Protein AF-A0A510Y918-F1 (afdb_monomer_lite)

Sequence (137 aa):
MQDGFTIHYKYLVVCPGLQFDRHNIGGLEENPGKNGVCSNYSYEHVQYTGECIRDFQSGNAVFSYLQSAIKCGGAPQKIMYLAEEAFQKQGVRGQSNVSFYSANADMFSVEKYTKVLNQIIEDRGIVCAFPTEFNSY

pLDDT: mean 86.06, std 12.71, range [40.25, 98.25]

Foldseek 3Di:
DPPPDDDDDPDDDDDPDDDDDQPPAPPSVVQDQDPLDYDCVDPVRVVSLVVSLQVDQADEDEFEAAPDPDDPSLPRVVSLVVSLVSCVVVVRNVRYAAEYAYLAQANDPDPVVRVVVVVVCVVSVYHYDPHDHDHDD

Radius of gyration: 18.24 Å; chains: 1; bounding box: 44×36×52 Å

Organism: Marinococcus halophilus (NCBI:txid1371)

Structure (mmCIF, N/CA/C/O backbone):
data_AF-A0A510Y918-F1
#
_entry.id   AF-A0A510Y918-F1
#
loop_
_atom_site.group_PDB
_atom_site.id
_atom_site.type_symbol
_atom_site.label_atom_id
_atom_site.label_alt_id
_atom_site.label_comp_id
_atom_site.label_asym_id
_atom_site.label_entity_id
_atom_site.label_seq_id
_atom_site.pdbx_PDB_ins_code
_atom_site.Cartn_x
_atom_site.Cartn_y
_atom_site.Cartn_z
_atom_site.occupancy
_atom_site.B_iso_or_equiv
_atom_site.auth_seq_id
_atom_site.auth_comp_id
_atom_site.auth_asym_id
_atom_site.auth_atom_id
_atom_site.pdbx_PDB_model_num
ATOM 1 N N . MET A 1 1 ? 19.655 9.642 -20.919 1.00 49.19 1 MET A N 1
ATOM 2 C CA . MET A 1 1 ? 21.121 9.815 -20.999 1.00 49.19 1 MET A CA 1
ATOM 3 C C . MET A 1 1 ? 21.366 11.306 -21.106 1.00 49.19 1 MET A C 1
ATOM 5 O O . MET A 1 1 ? 20.866 11.891 -22.055 1.00 49.19 1 MET A O 1
ATOM 9 N N . GLN A 1 2 ? 21.983 11.929 -20.102 1.00 57.81 2 GLN A N 1
ATOM 10 C CA . GLN A 1 2 ? 22.108 13.393 -20.048 1.00 57.81 2 GLN A CA 1
ATOM 11 C C . GLN A 1 2 ? 23.337 13.941 -20.793 1.00 57.81 2 GLN A C 1
ATOM 13 O O . GLN A 1 2 ? 23.371 15.132 -21.066 1.00 57.81 2 GLN A O 1
ATOM 18 N N . ASP A 1 3 ? 24.256 13.081 -21.250 1.00 67.88 3 ASP A N 1
ATOM 19 C CA . ASP A 1 3 ? 25.542 13.536 -21.804 1.00 67.88 3 ASP A CA 1
ATOM 20 C C . ASP A 1 3 ? 25.709 13.336 -23.327 1.00 67.88 3 ASP A C 1
ATOM 22 O O . ASP A 1 3 ? 26.817 13.380 -23.848 1.00 67.88 3 ASP A O 1
ATOM 26 N N . GLY A 1 4 ? 24.630 13.097 -24.083 1.00 77.38 4 GLY A N 1
ATOM 27 C CA . GLY A 1 4 ? 24.680 13.074 -25.560 1.00 77.38 4 GLY A CA 1
ATOM 28 C C . GLY A 1 4 ? 25.513 11.950 -26.206 1.00 77.38 4 GLY A C 1
ATOM 29 O O . GLY A 1 4 ? 25.686 11.939 -27.424 1.00 77.38 4 GLY A O 1
ATOM 30 N N . PHE A 1 5 ? 26.020 10.987 -25.432 1.00 79.06 5 PHE A N 1
ATOM 31 C CA . PHE A 1 5 ? 26.797 9.868 -25.965 1.00 79.06 5 PHE A CA 1
ATOM 32 C C . PHE A 1 5 ? 25.944 8.922 -26.817 1.00 79.06 5 PHE A C 1
ATOM 34 O O . PHE A 1 5 ? 24.874 8.469 -26.406 1.00 79.06 5 PHE A O 1
ATOM 41 N N . THR A 1 6 ? 26.465 8.572 -27.994 1.00 87.19 6 THR A N 1
ATOM 42 C CA . THR A 1 6 ? 25.902 7.527 -28.857 1.00 87.19 6 THR A CA 1
ATOM 43 C C . THR A 1 6 ? 26.634 6.216 -28.598 1.00 87.19 6 THR A C 1
ATOM 45 O O . THR A 1 6 ? 27.855 6.149 -28.721 1.00 87.19 6 THR A O 1
ATOM 48 N N . ILE A 1 7 ? 25.891 5.165 -28.246 1.00 88.75 7 ILE A N 1
ATOM 49 C CA . ILE A 1 7 ? 26.429 3.822 -28.006 1.00 88.75 7 ILE A CA 1
ATOM 50 C C . ILE A 1 7 ? 25.856 2.881 -29.068 1.00 88.75 7 ILE A C 1
ATOM 52 O O . ILE A 1 7 ? 24.640 2.721 -29.164 1.00 88.75 7 ILE A O 1
ATOM 56 N N . HIS A 1 8 ? 26.726 2.246 -29.856 1.00 93.06 8 HIS A N 1
ATOM 57 C CA . HIS A 1 8 ? 26.325 1.258 -30.858 1.00 93.06 8 HIS A CA 1
ATOM 58 C C . HIS A 1 8 ? 26.302 -0.147 -30.255 1.00 93.06 8 HIS A C 1
ATOM 60 O O . HIS A 1 8 ? 27.188 -0.529 -29.493 1.00 93.06 8 HIS A O 1
ATOM 66 N N . TYR A 1 9 ? 25.308 -0.940 -30.638 1.00 93.31 9 TYR A N 1
ATOM 67 C CA . TYR A 1 9 ? 25.138 -2.313 -30.182 1.00 93.31 9 TYR A CA 1
ATOM 68 C C . TYR A 1 9 ? 24.760 -3.212 -31.356 1.00 93.31 9 TYR A C 1
ATOM 70 O O . TYR A 1 9 ? 24.045 -2.800 -32.266 1.00 93.31 9 TYR A O 1
ATOM 78 N N . LYS A 1 10 ? 25.218 -4.467 -31.322 1.00 91.75 10 LYS A N 1
ATOM 79 C CA . LYS A 1 10 ? 24.741 -5.499 -32.255 1.00 91.75 10 LYS A CA 1
ATOM 80 C C . LYS A 1 10 ? 23.351 -6.004 -31.855 1.00 91.75 10 LYS A C 1
ATOM 82 O O . LYS A 1 10 ? 22.535 -6.292 -32.719 1.00 91.75 10 LYS A O 1
ATOM 87 N N . TYR A 1 11 ? 23.092 -6.062 -30.548 1.00 93.06 11 TYR A N 1
ATOM 88 C CA . TYR A 1 11 ? 21.801 -6.380 -29.942 1.00 93.06 11 TYR A CA 1
ATOM 89 C C . TYR A 1 11 ? 21.648 -5.579 -28.644 1.00 93.06 11 TYR A C 1
ATOM 91 O O . TYR A 1 11 ? 22.612 -5.465 -27.887 1.00 93.06 11 TYR A O 1
ATOM 99 N N . LEU A 1 12 ? 20.452 -5.048 -28.384 1.00 93.62 12 LEU A N 1
ATOM 100 C CA . LEU A 1 12 ? 20.107 -4.323 -27.159 1.00 93.62 12 LEU A CA 1
ATOM 101 C C . LEU A 1 12 ? 18.856 -4.943 -26.542 1.00 93.62 12 LEU A C 1
ATOM 103 O O . LEU A 1 12 ? 17.836 -5.087 -27.212 1.00 93.62 12 LEU A O 1
ATOM 107 N N . VAL A 1 13 ? 18.936 -5.265 -25.253 1.00 93.06 13 VAL A N 1
ATOM 108 C CA . VAL A 1 13 ? 17.787 -5.661 -24.434 1.00 93.06 13 VAL A CA 1
ATOM 109 C C . VAL A 1 13 ? 17.486 -4.509 -23.479 1.00 93.06 13 VAL A C 1
ATOM 111 O O . VAL A 1 13 ? 18.364 -4.069 -22.741 1.00 93.06 13 VAL A O 1
ATOM 114 N N . VAL A 1 14 ? 16.257 -3.995 -23.525 1.00 89.75 14 VAL A N 1
ATOM 115 C CA . VAL A 1 14 ? 15.832 -2.792 -22.796 1.00 89.75 14 VAL A CA 1
ATOM 116 C C . VAL A 1 14 ? 14.948 -3.195 -21.615 1.00 89.75 14 VAL A C 1
ATOM 118 O O . VAL A 1 14 ? 13.860 -3.725 -21.818 1.00 89.75 14 VAL A O 1
ATOM 121 N N . CYS A 1 15 ? 15.403 -2.919 -20.387 1.00 89.31 15 CYS A N 1
ATOM 122 C CA . CYS A 1 15 ? 14.684 -3.229 -19.140 1.00 89.31 15 CYS A CA 1
ATOM 123 C C . CYS A 1 15 ? 14.677 -2.047 -18.135 1.00 89.31 15 CYS A C 1
ATOM 125 O O . CYS A 1 15 ? 15.100 -2.226 -16.994 1.00 89.31 15 CYS A O 1
ATOM 127 N N . PRO A 1 16 ? 14.238 -0.828 -18.512 1.00 86.06 16 PRO A N 1
ATOM 128 C CA . PRO A 1 16 ? 14.365 0.375 -17.680 1.00 86.06 16 PRO A CA 1
ATOM 129 C C . PRO A 1 16 ? 13.402 0.410 -16.481 1.00 86.06 16 PRO A C 1
ATOM 131 O O . PRO A 1 16 ? 13.513 1.292 -15.636 1.00 86.06 16 PRO A O 1
ATOM 134 N N . GLY A 1 17 ? 12.463 -0.536 -16.392 1.00 84.62 17 GLY A N 1
ATOM 135 C CA . GLY A 1 17 ? 11.442 -0.565 -15.348 1.00 84.62 17 GLY A CA 1
ATOM 136 C C . GLY A 1 17 ? 10.261 0.366 -15.639 1.00 84.62 17 GLY A C 1
ATOM 137 O O . GLY A 1 17 ? 9.981 0.687 -16.791 1.00 84.62 17 GLY A O 1
ATOM 138 N N . LEU A 1 18 ? 9.545 0.756 -14.581 1.00 80.25 18 LEU A N 1
ATOM 139 C CA . LEU A 1 18 ? 8.396 1.665 -14.634 1.00 80.25 18 LEU A CA 1
ATOM 140 C C . LEU A 1 18 ? 8.732 2.977 -13.928 1.00 80.25 18 LEU A C 1
ATOM 142 O O . LEU A 1 18 ? 9.369 2.969 -12.873 1.00 80.25 18 LEU A O 1
ATOM 146 N N . GLN A 1 19 ? 8.241 4.082 -14.482 1.00 76.50 19 GLN A N 1
ATOM 147 C CA . GLN A 1 19 ? 8.313 5.397 -13.860 1.00 76.50 19 GLN A CA 1
ATOM 148 C C . GLN A 1 19 ? 7.045 5.660 -13.045 1.00 76.50 19 GLN A C 1
ATOM 150 O O . GLN A 1 19 ? 5.936 5.377 -13.494 1.00 76.50 19 GLN A O 1
ATOM 155 N N . PHE A 1 20 ? 7.218 6.194 -11.839 1.00 71.31 20 PHE A N 1
ATOM 156 C CA . PHE A 1 20 ? 6.116 6.628 -10.990 1.00 71.31 20 PHE A CA 1
ATOM 157 C C . PHE A 1 20 ? 5.864 8.116 -11.232 1.00 71.31 20 PHE A C 1
ATOM 159 O O . PHE A 1 20 ? 6.706 8.943 -10.886 1.00 71.31 20 PHE A O 1
ATOM 166 N N . ASP A 1 21 ? 4.732 8.442 -11.853 1.00 72.38 21 ASP A N 1
ATOM 167 C CA . ASP A 1 21 ? 4.351 9.823 -12.147 1.00 72.38 21 ASP A CA 1
ATOM 168 C C . ASP A 1 21 ? 3.479 10.390 -11.018 1.00 72.38 21 ASP A C 1
ATOM 170 O O . ASP A 1 21 ? 2.312 10.028 -10.867 1.00 72.38 21 ASP A O 1
ATOM 174 N N . ARG A 1 22 ? 4.080 11.249 -10.187 1.00 65.06 22 ARG A N 1
ATOM 175 C CA . ARG A 1 22 ? 3.422 11.896 -9.039 1.00 65.06 22 ARG A CA 1
ATOM 176 C C . ARG A 1 22 ? 2.761 13.221 -9.407 1.00 65.06 22 ARG A C 1
ATOM 178 O O . ARG A 1 22 ? 1.944 13.698 -8.627 1.00 65.06 22 ARG A O 1
ATOM 185 N N . HIS A 1 23 ? 3.103 13.790 -10.563 1.00 64.31 23 HIS A N 1
ATOM 186 C CA . HIS A 1 23 ? 2.677 15.130 -10.973 1.00 64.31 23 HIS A CA 1
ATOM 187 C C . HIS A 1 23 ? 1.191 15.178 -11.349 1.00 64.31 23 HIS A C 1
ATOM 189 O O . HIS A 1 23 ? 0.562 16.226 -11.266 1.00 64.31 23 HIS A O 1
ATOM 195 N N . ASN A 1 24 ? 0.603 14.034 -11.710 1.00 66.50 24 ASN A N 1
ATOM 196 C CA . ASN A 1 24 ? -0.807 13.944 -12.100 1.00 66.50 24 ASN A CA 1
ATOM 197 C C . ASN A 1 24 ? -1.781 13.838 -10.912 1.00 66.50 24 ASN A C 1
ATOM 199 O O . ASN A 1 24 ? -2.971 13.627 -11.126 1.00 66.50 24 ASN A O 1
ATOM 203 N N . ILE A 1 25 ? -1.301 13.951 -9.667 1.00 67.75 25 ILE A N 1
ATOM 204 C CA . ILE A 1 25 ? -2.136 13.865 -8.462 1.00 67.75 25 ILE A CA 1
ATOM 205 C C . ILE A 1 25 ? -1.945 15.144 -7.654 1.00 67.75 25 ILE A C 1
ATOM 207 O O . ILE A 1 25 ? -0.891 15.356 -7.047 1.00 67.75 25 ILE A O 1
ATOM 211 N N . GLY A 1 26 ? -2.979 15.988 -7.635 1.00 61.88 26 GLY A N 1
ATOM 212 C CA . GLY A 1 26 ? -2.986 17.232 -6.866 1.00 61.88 26 GLY A CA 1
ATOM 213 C C . GLY A 1 26 ? -2.603 17.000 -5.399 1.00 61.88 26 GLY A C 1
ATOM 214 O O . GLY A 1 26 ? -2.998 16.021 -4.771 1.00 61.88 26 GLY A O 1
ATOM 215 N N . GLY A 1 27 ? -1.750 17.862 -4.844 1.00 63.16 27 GLY A N 1
ATOM 216 C CA . GLY A 1 27 ? -1.343 17.803 -3.433 1.00 63.16 27 GLY A CA 1
ATOM 217 C C . GLY A 1 27 ? -0.409 16.648 -3.030 1.00 63.16 27 GLY A C 1
ATOM 218 O O . GLY A 1 27 ? 0.141 16.687 -1.923 1.00 63.16 27 GLY A O 1
ATOM 219 N N . LEU A 1 28 ? -0.163 15.651 -3.895 1.00 67.50 28 LEU A N 1
ATOM 220 C CA . LEU A 1 28 ? 0.742 14.533 -3.591 1.00 67.50 28 LEU A CA 1
ATOM 221 C C . LEU A 1 28 ? 2.222 14.931 -3.674 1.00 67.50 28 LEU A C 1
ATOM 223 O O . LEU A 1 28 ? 3.037 14.402 -2.916 1.00 67.50 28 LEU A O 1
ATOM 227 N N . GLU A 1 29 ? 2.570 15.860 -4.568 1.00 63.44 29 GLU A N 1
ATOM 228 C CA . GLU A 1 29 ? 3.932 16.405 -4.668 1.00 63.44 29 GLU A CA 1
ATOM 229 C C . GLU A 1 29 ? 4.368 17.136 -3.400 1.00 63.44 29 GLU A C 1
ATOM 231 O O . GLU A 1 29 ? 5.529 17.052 -3.004 1.00 63.44 29 GLU A O 1
ATOM 236 N N . GLU A 1 30 ? 3.438 17.820 -2.735 1.00 65.56 30 GLU A N 1
ATOM 237 C CA . GLU A 1 30 ? 3.758 18.645 -1.573 1.00 65.56 30 GLU A CA 1
ATOM 238 C C . GLU A 1 30 ? 3.798 17.857 -0.266 1.00 65.56 30 GLU A C 1
ATOM 240 O O . GLU A 1 30 ? 4.378 18.346 0.703 1.00 65.56 30 GLU A O 1
ATOM 245 N N . ASN A 1 31 ? 3.214 16.652 -0.217 1.00 67.88 31 ASN A N 1
ATOM 246 C CA . ASN A 1 31 ? 3.030 15.865 1.009 1.00 67.88 31 ASN A CA 1
ATOM 247 C C . ASN A 1 31 ? 3.659 14.457 1.023 1.00 67.88 31 ASN A C 1
ATOM 249 O O . ASN A 1 31 ? 3.134 13.576 1.706 1.00 67.88 31 ASN A O 1
ATOM 253 N N . PRO A 1 32 ? 4.776 14.171 0.332 1.00 73.44 32 PRO A N 1
ATOM 254 C CA . PRO A 1 32 ? 5.332 12.834 0.370 1.00 73.44 32 PRO A CA 1
ATOM 255 C C . PRO A 1 32 ? 5.950 12.556 1.750 1.00 73.44 32 PRO A C 1
ATOM 257 O O . PRO A 1 32 ? 6.912 13.205 2.149 1.00 73.44 32 PRO A O 1
ATOM 260 N N . GLY A 1 33 ? 5.401 11.589 2.492 1.00 79.19 33 GLY A N 1
ATOM 261 C CA . GLY A 1 33 ? 5.990 11.181 3.769 1.00 79.19 33 GLY A CA 1
ATOM 262 C C . GLY A 1 33 ? 5.648 12.093 4.956 1.00 79.19 33 GLY A C 1
ATOM 263 O O . GLY A 1 33 ? 6.375 12.094 5.944 1.00 79.19 33 GLY A O 1
ATOM 264 N N . LYS A 1 34 ? 4.583 12.901 4.864 1.00 84.00 34 LYS A N 1
ATOM 265 C CA . LYS A 1 34 ? 4.105 13.765 5.958 1.00 84.00 34 LYS A CA 1
ATOM 266 C C . LYS A 1 34 ? 2.583 13.896 5.933 1.00 84.00 34 LYS A C 1
ATOM 268 O O . LYS A 1 34 ? 1.941 13.521 4.956 1.00 84.00 34 LYS A O 1
ATOM 273 N N . ASN A 1 35 ? 2.001 14.440 7.003 1.00 84.94 35 ASN A N 1
ATOM 274 C CA . ASN A 1 35 ? 0.560 14.708 7.117 1.00 84.94 35 ASN A CA 1
ATOM 275 C C . ASN A 1 35 ? -0.335 13.470 6.886 1.00 84.94 35 ASN A C 1
ATOM 277 O O . ASN A 1 35 ? -1.450 13.592 6.390 1.00 84.94 35 ASN A O 1
ATOM 281 N N . GLY A 1 36 ? 0.160 12.268 7.211 1.00 84.12 36 GLY A N 1
ATOM 282 C CA . GLY A 1 36 ? -0.566 11.011 6.999 1.00 84.12 36 GLY A CA 1
ATOM 283 C C . GLY A 1 36 ? -0.599 10.526 5.544 1.00 84.12 36 GLY A C 1
ATOM 284 O O . GLY A 1 36 ? -1.223 9.507 5.258 1.00 84.12 36 GLY A O 1
ATOM 285 N N . VAL A 1 37 ? 0.087 11.211 4.622 1.00 88.19 37 VAL A N 1
ATOM 286 C CA . VAL A 1 37 ? 0.165 10.835 3.206 1.00 88.19 37 VAL A CA 1
ATOM 287 C C . VAL A 1 37 ? 1.438 10.023 2.957 1.00 88.19 37 VAL A C 1
ATOM 289 O O . VAL A 1 37 ? 2.563 10.517 3.063 1.00 88.19 37 VAL A O 1
ATOM 292 N N . CYS A 1 38 ? 1.266 8.747 2.612 1.00 88.75 38 CYS A N 1
ATOM 293 C CA . CYS A 1 38 ? 2.357 7.788 2.436 1.00 88.75 38 CYS A CA 1
ATOM 294 C C . CYS A 1 38 ? 2.215 6.981 1.134 1.00 88.75 38 CYS A C 1
ATOM 296 O O . CYS A 1 38 ? 1.150 6.924 0.521 1.00 88.75 38 CYS A O 1
ATOM 298 N N . SER A 1 39 ? 3.313 6.371 0.674 1.00 88.06 39 SER A N 1
ATOM 299 C CA . SER A 1 39 ? 3.299 5.481 -0.492 1.00 88.06 39 SER A CA 1
ATOM 300 C C . SER A 1 39 ? 4.390 4.422 -0.4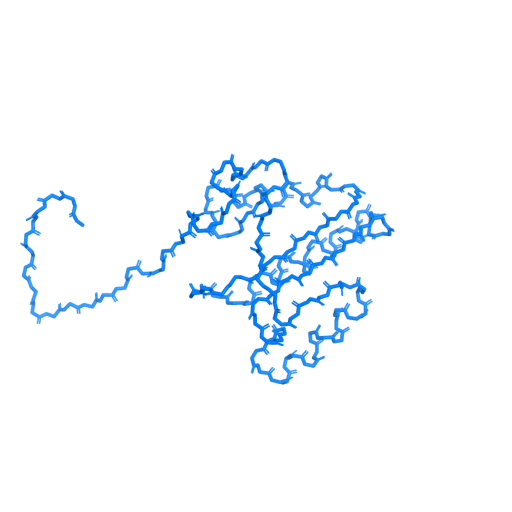00 1.00 88.06 39 SER A C 1
ATOM 302 O O . SER A 1 39 ? 5.578 4.738 -0.375 1.00 88.06 39 SER A O 1
ATOM 304 N N . ASN A 1 40 ? 3.986 3.152 -0.480 1.00 89.25 40 ASN A N 1
ATOM 305 C CA . ASN A 1 40 ? 4.909 2.011 -0.528 1.00 89.25 40 ASN A CA 1
ATOM 306 C C . ASN A 1 40 ? 5.656 1.877 -1.864 1.00 89.25 40 ASN A C 1
ATOM 308 O O . ASN A 1 40 ? 6.507 1.003 -2.016 1.00 89.25 40 ASN A O 1
ATOM 312 N N . TYR A 1 41 ? 5.334 2.722 -2.844 1.00 86.00 41 TYR A N 1
ATOM 313 C CA . TYR A 1 41 ? 6.027 2.771 -4.128 1.00 86.00 41 TYR A CA 1
ATOM 314 C C . TYR A 1 41 ? 7.184 3.772 -4.143 1.00 86.00 41 TYR A C 1
ATOM 316 O O . TYR A 1 41 ? 7.986 3.739 -5.076 1.00 86.00 41 TYR A O 1
ATOM 324 N N . SER A 1 42 ? 7.303 4.617 -3.112 1.00 84.25 42 SER A N 1
ATOM 325 C CA . SER A 1 42 ? 8.444 5.509 -2.926 1.00 84.25 42 SER A CA 1
ATOM 326 C C . SER A 1 42 ? 9.479 4.856 -2.016 1.00 84.25 42 SER A C 1
ATOM 328 O O . SER A 1 42 ? 9.210 4.608 -0.845 1.00 84.25 42 SER A O 1
ATOM 330 N N . TYR A 1 43 ? 10.676 4.611 -2.548 1.00 85.06 43 TYR A N 1
ATOM 331 C CA . TYR A 1 43 ? 11.798 4.099 -1.758 1.00 85.06 43 TYR A CA 1
ATOM 332 C C . TYR A 1 43 ? 12.152 5.035 -0.592 1.00 85.06 43 TYR A C 1
ATOM 334 O O . TYR A 1 43 ? 12.391 4.573 0.518 1.00 85.06 43 TYR A O 1
ATOM 342 N N . GLU A 1 44 ? 12.119 6.345 -0.832 1.00 84.56 44 GLU A N 1
ATOM 343 C CA . GLU A 1 44 ? 12.496 7.368 0.148 1.00 84.56 44 GLU A CA 1
ATOM 344 C C . GLU A 1 44 ? 11.512 7.475 1.320 1.00 84.56 44 GLU A C 1
ATOM 346 O O . GLU A 1 44 ? 11.918 7.814 2.426 1.00 84.56 44 GLU A O 1
ATOM 351 N N . HIS A 1 45 ? 10.227 7.171 1.102 1.00 83.12 45 HIS A N 1
ATOM 352 C CA . HIS A 1 45 ? 9.175 7.408 2.101 1.00 83.12 45 HIS A CA 1
ATOM 353 C C . HIS A 1 45 ? 8.462 6.141 2.577 1.00 83.12 45 HIS A C 1
ATOM 355 O O . HIS A 1 45 ? 7.523 6.236 3.363 1.00 83.12 45 HIS A O 1
ATOM 361 N N . VAL A 1 46 ? 8.876 4.949 2.134 1.00 88.56 46 VAL A N 1
ATOM 362 C CA . VAL A 1 46 ? 8.198 3.689 2.494 1.00 88.56 46 VAL A CA 1
ATOM 363 C C . VAL A 1 46 ? 8.150 3.451 4.007 1.00 88.56 46 VAL A C 1
ATOM 365 O O . VAL A 1 46 ? 7.178 2.892 4.511 1.00 88.56 46 VAL A O 1
ATOM 368 N N . GLN A 1 47 ? 9.167 3.905 4.746 1.00 91.25 47 GLN A N 1
ATOM 369 C CA . GLN A 1 47 ? 9.210 3.777 6.206 1.00 91.25 47 GLN A CA 1
ATOM 370 C C . GLN A 1 47 ? 8.077 4.561 6.884 1.00 91.25 47 GLN A C 1
ATOM 372 O O . GLN A 1 47 ? 7.506 4.076 7.861 1.00 91.25 47 GLN A O 1
ATOM 377 N N . TYR A 1 48 ? 7.675 5.699 6.306 1.00 93.50 48 TYR A N 1
ATOM 378 C CA . TYR A 1 48 ? 6.605 6.540 6.840 1.00 93.50 48 TYR A CA 1
ATOM 379 C C . TYR A 1 48 ? 5.254 5.819 6.874 1.00 93.50 48 TYR A C 1
ATOM 381 O O . TYR A 1 48 ? 4.473 6.029 7.793 1.00 93.50 48 TYR A O 1
ATOM 389 N N . THR A 1 49 ? 4.987 4.891 5.946 1.00 94.19 49 THR A N 1
ATOM 390 C CA . THR A 1 49 ? 3.763 4.074 5.998 1.00 94.19 49 THR A CA 1
ATOM 391 C C . THR A 1 49 ? 3.671 3.275 7.301 1.00 94.19 49 THR A C 1
ATOM 393 O O . THR A 1 49 ? 2.601 3.179 7.900 1.00 94.19 49 THR A O 1
ATOM 396 N N . GLY A 1 50 ? 4.792 2.707 7.760 1.00 94.50 50 GLY A N 1
ATOM 397 C CA . GLY A 1 50 ? 4.840 1.960 9.017 1.00 94.50 50 GLY A CA 1
ATOM 398 C C . GLY A 1 50 ? 4.611 2.854 10.235 1.00 94.50 50 GLY A C 1
ATOM 399 O O . GLY A 1 50 ? 3.937 2.442 11.176 1.00 94.50 50 GLY A O 1
ATOM 400 N N . GLU A 1 51 ? 5.123 4.084 10.195 1.00 95.44 51 GLU A N 1
ATOM 401 C CA . GLU A 1 51 ? 4.883 5.096 11.228 1.00 95.44 51 GLU A CA 1
ATOM 402 C C . GLU A 1 51 ? 3.411 5.504 11.271 1.00 95.44 51 GLU A C 1
ATOM 404 O O . GLU A 1 51 ? 2.795 5.421 12.329 1.00 95.44 51 GLU A O 1
ATOM 409 N N . CYS A 1 52 ? 2.806 5.814 10.117 1.00 95.44 52 CYS A N 1
ATOM 410 C CA . CYS A 1 52 ? 1.381 6.128 10.028 1.00 95.44 52 CYS A CA 1
ATOM 411 C C . CYS A 1 52 ? 0.508 5.017 10.613 1.00 95.44 52 CYS A C 1
ATOM 413 O O . CYS A 1 52 ? -0.417 5.313 11.357 1.00 95.44 52 CYS A O 1
ATOM 415 N N . ILE A 1 53 ? 0.797 3.748 10.305 1.00 96.62 53 ILE A N 1
ATOM 416 C CA . ILE A 1 53 ? 0.013 2.610 10.811 1.00 96.62 53 ILE A CA 1
ATOM 417 C C . ILE A 1 53 ? 0.200 2.419 12.320 1.00 96.62 53 ILE A C 1
ATOM 419 O O . ILE A 1 53 ? -0.749 2.069 13.018 1.00 96.62 53 ILE A O 1
ATOM 423 N N . ARG A 1 54 ? 1.421 2.599 12.830 1.00 96.00 54 ARG A N 1
ATOM 424 C CA . ARG A 1 54 ? 1.725 2.432 14.258 1.00 96.00 54 ARG A CA 1
ATOM 425 C C . ARG A 1 54 ? 1.103 3.540 15.105 1.00 96.00 54 ARG A C 1
ATOM 427 O O . ARG A 1 54 ? 0.634 3.263 16.202 1.00 96.00 54 ARG A O 1
ATOM 434 N N . ASP A 1 55 ? 1.125 4.767 14.598 1.00 96.19 55 ASP A N 1
ATOM 435 C CA . ASP A 1 55 ? 0.742 5.949 15.366 1.00 96.19 55 ASP A CA 1
ATOM 436 C C . ASP A 1 55 ? -0.752 6.300 15.177 1.00 96.19 55 ASP A C 1
ATOM 438 O O . ASP A 1 55 ? -1.281 7.155 15.889 1.00 96.19 55 ASP A O 1
ATOM 442 N N . PHE A 1 56 ? -1.461 5.612 14.271 1.00 96.88 56 PHE A N 1
ATOM 443 C CA . PHE A 1 56 ? -2.896 5.780 14.025 1.00 96.88 56 PHE A CA 1
ATOM 444 C C . PHE A 1 56 ? -3.740 5.494 15.279 1.00 96.88 56 PHE A C 1
ATOM 446 O O . PHE A 1 56 ? -3.626 4.433 15.884 1.00 96.88 56 PHE A O 1
ATOM 453 N N . GLN A 1 57 ? -4.628 6.424 15.646 1.00 95.81 57 GLN A N 1
ATOM 454 C CA . GLN A 1 57 ? -5.481 6.299 16.840 1.00 95.81 57 GLN A CA 1
ATOM 455 C C . GLN A 1 57 ? -6.973 6.165 16.513 1.00 95.81 57 GLN A C 1
ATOM 457 O O . GLN A 1 57 ? -7.699 5.456 17.206 1.00 95.81 57 GLN A O 1
ATOM 462 N N . SER A 1 58 ? -7.451 6.869 15.486 1.00 96.19 58 SER A N 1
ATOM 463 C CA . SER A 1 58 ? -8.849 6.867 15.044 1.00 96.19 58 SER A CA 1
ATOM 464 C C . SER A 1 58 ? -8.999 7.634 13.726 1.00 96.19 58 SER A C 1
ATOM 466 O O . SER A 1 58 ? -8.076 8.316 13.277 1.00 96.19 58 SER A O 1
ATOM 468 N N . GLY A 1 59 ? -10.181 7.550 13.111 1.00 95.69 59 GLY A N 1
ATOM 469 C CA . GLY A 1 59 ? -10.540 8.327 11.924 1.00 95.69 59 GLY A CA 1
ATOM 470 C C . GLY A 1 59 ? -10.499 7.511 10.636 1.00 95.69 59 GLY A C 1
ATOM 471 O O . GLY A 1 59 ? -10.815 6.323 10.638 1.00 95.69 59 GLY A O 1
ATOM 472 N N . ASN A 1 60 ? -10.150 8.152 9.520 1.00 96.88 60 ASN A N 1
ATOM 473 C CA . ASN A 1 60 ? -10.222 7.540 8.193 1.00 96.88 60 ASN A CA 1
ATOM 474 C C . ASN A 1 60 ? -8.842 7.055 7.734 1.00 96.88 60 ASN A C 1
ATOM 476 O O . ASN A 1 60 ? -7.915 7.852 7.603 1.00 96.88 60 ASN A O 1
ATOM 480 N N . ALA A 1 61 ? -8.733 5.764 7.433 1.00 96.50 61 ALA A N 1
ATOM 481 C CA . ALA A 1 61 ? -7.582 5.167 6.770 1.00 96.50 61 ALA A CA 1
ATOM 482 C C . ALA A 1 61 ? -7.959 4.857 5.315 1.00 96.50 61 ALA A C 1
ATOM 484 O O . ALA A 1 61 ? -8.703 3.912 5.043 1.00 96.50 61 ALA A O 1
ATOM 485 N N . VAL A 1 62 ? -7.465 5.685 4.394 1.00 94.69 62 VAL A N 1
ATOM 486 C CA . VAL A 1 62 ? -7.819 5.639 2.972 1.00 94.69 62 VAL A CA 1
ATOM 487 C C . VAL A 1 62 ? -6.686 5.019 2.164 1.00 94.69 62 VAL A C 1
ATOM 489 O O . VAL A 1 62 ? -5.544 5.472 2.222 1.00 94.69 62 VAL A O 1
ATOM 492 N N . PHE A 1 63 ? -7.018 4.010 1.367 1.00 93.88 63 PHE A N 1
ATOM 493 C CA . PHE A 1 63 ? -6.104 3.324 0.462 1.00 93.88 63 PHE A CA 1
ATOM 494 C C . PHE A 1 63 ? -6.592 3.496 -0.977 1.00 93.88 63 PHE A C 1
ATOM 496 O O . PHE A 1 63 ? -7.796 3.471 -1.235 1.00 93.88 63 PHE A O 1
ATOM 503 N N . SER A 1 64 ? -5.675 3.664 -1.929 1.00 90.19 64 SER A N 1
ATOM 504 C CA . SER A 1 64 ? -6.042 3.920 -3.323 1.00 90.19 64 SER A CA 1
ATOM 505 C C . SER A 1 64 ? -5.269 3.066 -4.327 1.00 90.19 64 SER A C 1
ATOM 507 O O . SER A 1 64 ? -4.110 2.696 -4.121 1.00 90.19 64 SER A O 1
ATOM 509 N N . TYR A 1 65 ? -5.936 2.751 -5.436 1.00 87.88 65 TYR A N 1
ATOM 510 C CA . TYR A 1 65 ? -5.372 2.143 -6.633 1.00 87.88 65 TYR A CA 1
ATOM 511 C C . TYR A 1 65 ? -5.708 3.027 -7.836 1.00 87.88 65 TYR A C 1
ATOM 513 O O . TYR A 1 65 ? -6.878 3.253 -8.143 1.00 87.88 65 TYR A O 1
ATOM 521 N N . LEU A 1 66 ? -4.679 3.509 -8.529 1.00 80.75 66 LEU A N 1
ATOM 522 C CA . LEU A 1 66 ? -4.806 4.454 -9.640 1.00 80.75 66 LEU A CA 1
ATOM 523 C C . LEU A 1 66 ? -4.850 3.741 -10.995 1.00 80.75 66 LEU A C 1
ATOM 525 O O . LEU A 1 66 ? -4.272 2.666 -11.156 1.00 80.75 66 LEU A O 1
ATOM 529 N N . GLN A 1 67 ? -5.473 4.379 -11.990 1.00 70.12 67 GLN A N 1
ATOM 530 C CA . GLN A 1 67 ? -5.595 3.874 -13.363 1.00 70.12 67 GLN A CA 1
ATOM 531 C C . GLN A 1 67 ? -4.305 4.073 -14.183 1.00 70.12 67 GLN A C 1
ATOM 533 O O . GLN A 1 67 ? -4.318 4.639 -15.272 1.00 70.12 67 GLN A O 1
ATOM 538 N N . SER A 1 68 ? -3.162 3.629 -13.661 1.00 68.00 68 SER A N 1
ATOM 539 C CA . SER A 1 68 ? -1.879 3.673 -14.370 1.00 68.00 68 SER A CA 1
ATOM 540 C C . SER A 1 68 ? -1.201 2.305 -14.386 1.00 68.00 68 SER A C 1
ATOM 542 O O . SER A 1 68 ? -1.548 1.399 -13.623 1.00 68.00 68 SER A O 1
ATOM 544 N N . ALA A 1 69 ? -0.235 2.128 -15.292 1.00 62.81 69 ALA A N 1
ATOM 545 C CA . ALA A 1 69 ? 0.584 0.924 -15.327 1.00 62.81 69 ALA A CA 1
ATOM 546 C C . ALA A 1 69 ? 1.371 0.804 -14.012 1.00 62.81 69 ALA A C 1
ATOM 548 O O . ALA A 1 69 ? 2.376 1.483 -13.803 1.00 62.81 69 ALA A O 1
ATOM 549 N N . ILE A 1 70 ? 0.906 -0.069 -13.120 1.00 67.31 70 ILE A N 1
ATOM 550 C CA . ILE A 1 70 ? 1.497 -0.269 -11.800 1.00 67.31 70 ILE A CA 1
ATOM 551 C C . ILE A 1 70 ? 2.262 -1.592 -11.752 1.00 67.31 70 ILE A C 1
ATOM 553 O O . ILE A 1 70 ? 1.795 -2.633 -12.223 1.00 67.31 70 ILE A O 1
ATOM 557 N N . LYS A 1 71 ? 3.445 -1.587 -11.131 1.00 67.12 71 LYS A N 1
ATOM 558 C CA . LYS A 1 71 ? 4.094 -2.846 -10.744 1.00 67.12 71 LYS A CA 1
ATOM 559 C C . LYS A 1 71 ? 3.287 -3.479 -9.609 1.00 67.12 71 LYS A C 1
ATOM 561 O O . LYS A 1 71 ? 3.016 -2.815 -8.622 1.00 67.12 71 LYS A O 1
ATOM 566 N N . CYS A 1 72 ? 2.969 -4.771 -9.708 1.00 78.75 72 CYS A N 1
ATOM 567 C CA . CYS A 1 72 ? 2.285 -5.531 -8.651 1.00 78.75 72 CYS A CA 1
ATOM 568 C C . CYS A 1 72 ? 0.930 -4.924 -8.220 1.00 78.75 72 CYS A C 1
ATOM 570 O O . CYS A 1 72 ? 0.784 -4.431 -7.102 1.00 78.75 72 CYS A O 1
ATOM 572 N N . GLY A 1 73 ? -0.099 -5.038 -9.066 1.00 75.56 73 GLY A N 1
ATOM 573 C CA . GLY A 1 73 ? -1.423 -4.459 -8.791 1.00 75.56 73 GLY A CA 1
ATOM 574 C C . GLY A 1 73 ? -2.119 -4.930 -7.499 1.00 75.56 73 GLY A C 1
ATOM 575 O O . GLY A 1 73 ? -3.036 -4.281 -7.010 1.00 75.56 73 GLY A O 1
ATOM 576 N N . GLY A 1 74 ? -1.653 -6.017 -6.880 1.00 84.94 74 GLY A N 1
ATOM 577 C CA . GLY A 1 74 ? -2.130 -6.447 -5.563 1.00 84.94 74 GLY A CA 1
ATOM 578 C C . GLY A 1 74 ? -1.510 -5.702 -4.372 1.00 84.94 74 GLY A C 1
ATOM 579 O O . GLY A 1 74 ? -1.965 -5.884 -3.250 1.00 84.94 74 GLY A O 1
ATOM 580 N N . ALA A 1 75 ? -0.453 -4.905 -4.538 1.00 87.75 75 ALA A N 1
ATOM 581 C CA . ALA A 1 75 ? 0.209 -4.260 -3.399 1.00 87.75 75 ALA A CA 1
ATOM 582 C C . ALA A 1 75 ? -0.642 -3.197 -2.664 1.00 87.75 75 ALA A C 1
ATOM 584 O O . ALA A 1 75 ? -0.576 -3.181 -1.434 1.00 87.75 75 ALA A O 1
ATOM 585 N N . PRO A 1 76 ? -1.479 -2.375 -3.334 1.00 90.88 76 PRO A N 1
ATOM 586 C CA . PRO A 1 76 ? -2.332 -1.402 -2.643 1.00 90.88 76 PRO A CA 1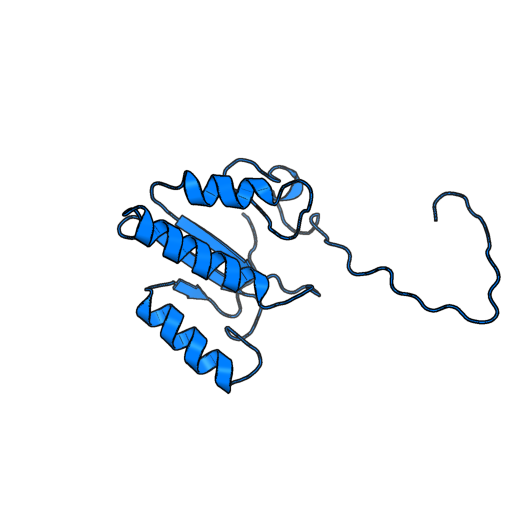
ATOM 587 C C . PRO A 1 76 ? -3.342 -2.044 -1.681 1.00 90.88 76 PRO A C 1
ATOM 589 O O . PRO A 1 76 ? -3.479 -1.604 -0.544 1.00 90.88 76 PRO A O 1
ATOM 592 N N . GLN A 1 77 ? -3.974 -3.151 -2.081 1.00 93.06 77 GLN A N 1
ATOM 593 C CA . GLN A 1 77 ? -4.870 -3.906 -1.193 1.00 93.06 77 GLN A CA 1
ATOM 594 C C . GLN A 1 77 ? -4.109 -4.657 -0.084 1.00 93.06 77 GLN A C 1
ATOM 596 O O . GLN A 1 77 ? -4.605 -4.780 1.030 1.00 93.06 77 GLN A O 1
ATOM 601 N N . LYS A 1 78 ? -2.876 -5.125 -0.335 1.00 94.94 78 LYS A N 1
ATOM 602 C CA . LYS A 1 78 ? -2.074 -5.812 0.695 1.00 94.94 78 LYS A CA 1
ATOM 603 C C . LYS A 1 78 ? -1.788 -4.913 1.893 1.00 94.94 78 LYS A C 1
ATOM 605 O O . LYS A 1 78 ? -1.953 -5.356 3.024 1.00 94.94 78 LYS A O 1
ATOM 610 N N . ILE A 1 79 ? -1.363 -3.669 1.657 1.00 96.44 79 ILE A N 1
ATOM 611 C CA . ILE A 1 79 ? -1.072 -2.752 2.766 1.00 96.44 79 ILE A CA 1
ATOM 612 C C . ILE A 1 79 ? -2.342 -2.359 3.525 1.00 96.44 79 ILE A C 1
ATOM 614 O O . ILE A 1 79 ? -2.289 -2.250 4.744 1.00 96.44 79 ILE A O 1
ATOM 618 N N . MET A 1 80 ? -3.483 -2.255 2.838 1.00 97.50 80 MET A N 1
ATOM 619 C CA . MET A 1 80 ? -4.785 -2.069 3.480 1.00 97.50 80 MET A CA 1
ATOM 620 C C . MET A 1 80 ? -5.094 -3.207 4.462 1.00 97.50 80 MET A C 1
ATOM 622 O O . MET A 1 80 ? -5.395 -2.936 5.621 1.00 97.50 80 MET A O 1
ATOM 626 N N . TYR A 1 81 ? -4.970 -4.472 4.040 1.00 97.44 81 TYR A N 1
ATOM 627 C CA . TYR A 1 81 ? -5.224 -5.616 4.928 1.00 97.44 81 TYR A CA 1
ATOM 628 C C . TYR A 1 81 ? -4.279 -5.653 6.137 1.00 97.44 81 TYR A C 1
ATOM 630 O O . TYR A 1 81 ? -4.709 -5.996 7.237 1.00 97.44 81 TYR A O 1
ATOM 638 N N . LEU A 1 82 ? -3.005 -5.293 5.942 1.00 97.62 82 LEU A N 1
ATOM 639 C CA . LEU A 1 82 ? -2.01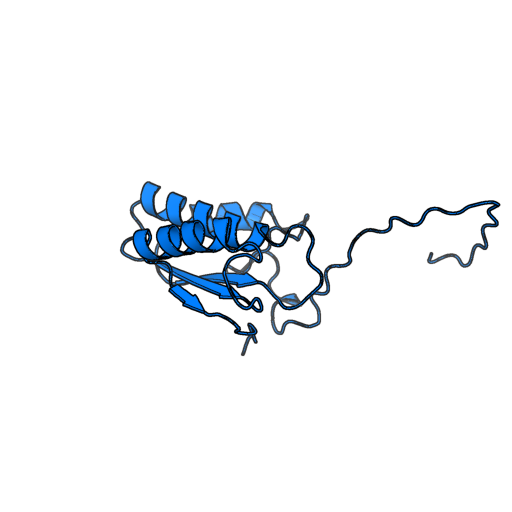0 -5.237 7.018 1.00 97.62 82 LEU A CA 1
ATOM 640 C C . LEU A 1 82 ? -2.284 -4.097 8.005 1.00 97.62 82 LEU A C 1
ATOM 642 O O . LEU A 1 82 ? -2.141 -4.289 9.210 1.00 97.62 82 LEU A O 1
ATOM 646 N N . ALA A 1 83 ? -2.680 -2.925 7.508 1.00 97.56 83 ALA A N 1
ATOM 647 C CA . ALA A 1 83 ? -3.045 -1.788 8.345 1.00 97.56 83 ALA A CA 1
ATOM 648 C C . ALA A 1 83 ? -4.305 -2.086 9.163 1.00 97.56 83 ALA A C 1
ATOM 650 O O . ALA A 1 83 ? -4.323 -1.867 10.368 1.00 97.56 83 ALA A O 1
ATOM 651 N N . GLU A 1 84 ? -5.329 -2.661 8.532 1.00 97.94 84 GLU A N 1
ATOM 652 C CA . GLU A 1 84 ? -6.572 -3.046 9.199 1.00 97.94 84 GLU A CA 1
ATOM 653 C C . GLU A 1 84 ? -6.321 -4.065 10.324 1.00 97.94 84 GLU A C 1
ATOM 655 O O . GLU A 1 84 ? -6.792 -3.877 11.446 1.00 97.94 84 GLU A O 1
ATOM 660 N N . GLU A 1 85 ? -5.485 -5.076 10.074 1.00 97.75 85 GLU A N 1
ATOM 661 C CA . GLU A 1 85 ? -5.076 -6.038 11.102 1.00 97.75 85 GLU A CA 1
ATOM 662 C C . GLU A 1 85 ? -4.256 -5.375 12.224 1.00 97.75 85 GLU A C 1
ATOM 664 O O . GLU A 1 85 ? -4.417 -5.711 13.400 1.00 97.75 85 GLU A O 1
ATOM 669 N N . ALA A 1 86 ? -3.389 -4.413 11.895 1.00 98.06 86 ALA A N 1
ATOM 670 C CA . ALA A 1 86 ? -2.657 -3.645 12.898 1.00 98.06 86 ALA A CA 1
ATOM 671 C C . ALA A 1 86 ? -3.610 -2.828 13.784 1.00 98.06 86 ALA A C 1
ATOM 673 O O . ALA A 1 86 ? -3.460 -2.844 15.005 1.00 98.06 86 ALA A O 1
ATOM 674 N N . PHE A 1 87 ? -4.638 -2.202 13.206 1.00 98.25 87 PHE A N 1
ATOM 675 C CA . PHE A 1 87 ? -5.651 -1.458 13.958 1.00 98.25 87 PHE A CA 1
ATOM 676 C C . PHE A 1 87 ? -6.463 -2.362 14.887 1.00 98.25 87 PHE A C 1
ATOM 678 O O . PHE A 1 87 ? -6.816 -1.945 15.993 1.00 98.25 87 PHE A O 1
ATOM 685 N N . GLN A 1 88 ? -6.737 -3.608 14.480 1.00 97.25 88 GLN A N 1
ATOM 686 C CA . GLN A 1 88 ? -7.344 -4.601 15.371 1.00 97.25 88 GLN A CA 1
ATOM 687 C C . GLN A 1 88 ? -6.424 -4.913 16.555 1.00 97.25 88 GLN A C 1
ATOM 689 O O . GLN A 1 88 ? -6.852 -4.829 17.704 1.00 97.25 88 GLN A O 1
ATOM 694 N N . LYS A 1 89 ? -5.144 -5.210 16.291 1.00 97.81 89 LYS A N 1
ATOM 695 C CA . LYS A 1 89 ? -4.149 -5.544 17.328 1.00 97.81 89 LYS A CA 1
ATOM 696 C C . LYS A 1 89 ? -3.891 -4.397 18.307 1.00 97.81 89 LYS A C 1
ATOM 698 O O . LYS A 1 89 ? -3.615 -4.650 19.473 1.00 97.81 89 LYS A O 1
ATOM 703 N N . GLN A 1 90 ? -3.986 -3.156 17.840 1.00 97.62 90 GLN A N 1
ATOM 704 C CA . GLN A 1 90 ? -3.845 -1.952 18.662 1.00 97.62 90 GLN A CA 1
ATOM 705 C C . GLN A 1 90 ? -5.126 -1.599 19.439 1.00 97.62 90 GLN A C 1
ATOM 707 O O . GLN A 1 90 ? -5.092 -0.733 20.307 1.00 97.62 90 GLN A O 1
ATOM 712 N N . GLY A 1 91 ? -6.264 -2.238 19.140 1.00 97.88 91 GLY A N 1
ATOM 713 C CA . GLY A 1 91 ? -7.553 -1.936 19.772 1.00 97.88 91 GLY A CA 1
ATOM 714 C C . GLY A 1 91 ? -8.242 -0.670 19.246 1.00 97.88 91 GLY A C 1
ATOM 715 O O . GLY A 1 91 ? -9.236 -0.232 19.822 1.00 97.88 91 GLY A O 1
ATOM 716 N N . VAL A 1 92 ? -7.760 -0.089 18.141 1.00 98.06 92 VAL A N 1
ATOM 717 C CA . VAL A 1 92 ? -8.292 1.161 17.560 1.00 98.06 92 VAL A CA 1
ATOM 718 C C . VAL A 1 92 ? -9.269 0.928 16.404 1.00 98.06 92 VAL A C 1
ATOM 720 O O . VAL A 1 92 ? -9.973 1.852 15.990 1.00 98.06 92 VAL A O 1
ATOM 723 N N . ARG A 1 93 ? -9.392 -0.312 15.901 1.00 97.44 93 ARG A N 1
ATOM 724 C CA . ARG A 1 93 ? -10.252 -0.658 14.750 1.00 97.44 93 ARG A CA 1
ATOM 725 C C . ARG A 1 93 ? -11.707 -0.206 14.899 1.00 97.44 93 ARG A C 1
ATOM 727 O O . ARG A 1 93 ? -12.299 0.212 13.907 1.00 97.44 93 ARG A O 1
ATOM 734 N N . GLY A 1 94 ? -12.266 -0.253 16.111 1.00 96.69 94 GLY A N 1
ATOM 735 C CA . GLY A 1 94 ? -13.641 0.191 16.391 1.00 96.69 94 GLY A CA 1
ATOM 736 C C . GLY A 1 94 ? -1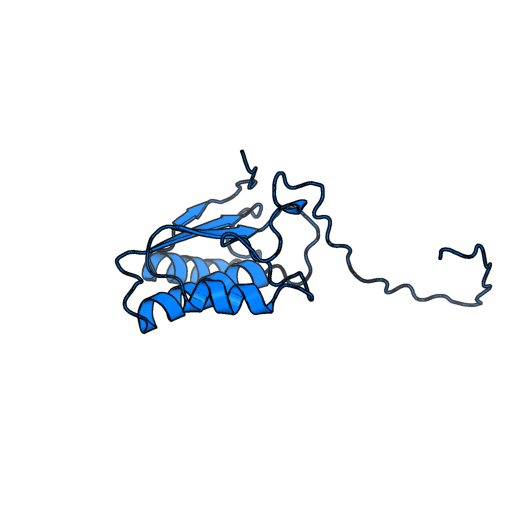3.868 1.698 16.210 1.00 96.69 94 GLY A C 1
ATOM 737 O O . GLY A 1 94 ? -15.007 2.132 16.091 1.00 96.69 94 GLY A O 1
ATOM 738 N N . GLN A 1 95 ? -12.791 2.484 16.156 1.00 97.00 95 GLN A N 1
ATOM 739 C CA . GLN A 1 95 ? -12.789 3.932 15.916 1.00 97.00 95 GLN A CA 1
ATOM 740 C C . GLN A 1 95 ? -12.191 4.285 14.540 1.00 97.00 95 GLN A C 1
ATOM 742 O O . GLN A 1 95 ? -11.860 5.442 14.279 1.00 97.00 95 GLN A O 1
ATOM 747 N N . SER A 1 96 ? -12.001 3.282 13.678 1.00 97.06 96 SER A N 1
ATOM 748 C CA . SER A 1 96 ? -11.341 3.411 12.379 1.00 97.06 96 SER A CA 1
ATOM 749 C C . SER A 1 96 ? -12.329 3.155 11.243 1.00 97.06 96 SER A C 1
ATOM 751 O O . SER A 1 96 ? -13.016 2.134 11.235 1.00 97.06 96 SER A O 1
ATOM 753 N N . ASN A 1 97 ? -12.325 4.017 10.233 1.00 97.38 97 ASN A N 1
ATOM 754 C CA . ASN A 1 97 ? -12.995 3.792 8.957 1.00 97.38 97 ASN A CA 1
ATOM 755 C C . ASN A 1 97 ? -11.936 3.428 7.917 1.00 97.38 97 ASN A C 1
ATOM 757 O O . ASN A 1 97 ? -11.158 4.283 7.495 1.00 97.38 97 ASN A O 1
ATOM 761 N N . VAL A 1 98 ? -11.890 2.158 7.520 1.00 97.88 98 VAL A N 1
ATOM 762 C CA . VAL A 1 98 ? -10.946 1.672 6.507 1.00 97.88 98 VAL A CA 1
ATOM 763 C C . VAL A 1 98 ? -11.649 1.653 5.156 1.00 97.88 98 VAL A C 1
ATOM 765 O O . VAL A 1 98 ? -12.680 0.991 5.014 1.00 97.88 98 VAL A O 1
ATOM 768 N N . SER A 1 99 ? -11.099 2.365 4.171 1.00 96.94 99 SER A N 1
ATOM 769 C CA . SER A 1 99 ? -11.671 2.428 2.827 1.00 96.94 99 SER A CA 1
ATOM 770 C C . SER A 1 99 ? -10.644 2.235 1.714 1.00 96.94 99 SER A C 1
ATOM 772 O O . SER A 1 99 ? -9.477 2.609 1.838 1.00 96.94 99 SER A O 1
ATOM 774 N N . PHE A 1 100 ? -11.096 1.641 0.610 1.00 95.06 100 PHE A N 1
ATOM 775 C CA . PHE A 1 100 ? -10.294 1.372 -0.577 1.00 95.06 100 PHE A CA 1
ATOM 776 C C . PHE A 1 100 ? -10.990 1.858 -1.842 1.00 95.06 100 PHE A C 1
ATOM 778 O O . PHE A 1 100 ? -12.091 1.418 -2.176 1.00 95.06 100 PHE A O 1
ATOM 785 N N . TYR A 1 101 ? -10.319 2.755 -2.557 1.00 92.69 101 TYR A N 1
ATOM 786 C CA . TYR A 1 101 ? -10.789 3.315 -3.820 1.00 92.69 101 TYR A CA 1
ATOM 787 C C . TYR A 1 101 ? -9.927 2.786 -4.947 1.00 92.69 101 TYR A C 1
ATOM 789 O O . TYR A 1 101 ? -8.703 2.926 -4.919 1.00 92.69 101 TYR A O 1
ATOM 797 N N . SER A 1 102 ? -10.552 2.170 -5.939 1.00 89.94 102 SER A N 1
ATOM 798 C CA . SER A 1 102 ? -9.820 1.522 -7.012 1.00 89.94 102 SER A CA 1
ATOM 799 C C . SER A 1 102 ? -10.373 1.909 -8.367 1.00 89.94 102 SER A C 1
ATOM 801 O O . SER A 1 102 ? -11.578 1.869 -8.602 1.00 89.94 102 SER A O 1
ATOM 803 N N . ALA A 1 103 ? -9.459 2.215 -9.283 1.00 87.81 103 ALA A N 1
ATOM 804 C CA . ALA A 1 103 ? -9.775 2.366 -10.695 1.00 87.81 103 ALA A CA 1
ATOM 805 C C . ALA A 1 103 ? -10.088 1.030 -11.400 1.00 87.81 103 ALA A C 1
ATOM 807 O O . ALA A 1 103 ? -10.577 1.027 -12.527 1.00 87.81 103 ALA A O 1
ATOM 808 N N . ASN A 1 104 ? -9.805 -0.116 -10.769 1.00 87.31 104 ASN A N 1
ATOM 809 C CA . ASN A 1 104 ? -10.197 -1.411 -11.325 1.00 87.31 104 ASN A CA 1
ATOM 810 C C . ASN A 1 104 ? -11.708 -1.638 -11.183 1.00 87.31 104 ASN A C 1
ATOM 812 O O . ASN A 1 104 ? -12.354 -1.086 -10.297 1.00 87.31 104 ASN A O 1
ATOM 816 N N . ALA A 1 105 ? -12.248 -2.525 -12.019 1.00 87.62 105 ALA A N 1
ATOM 817 C CA . ALA A 1 105 ? -13.654 -2.926 -11.959 1.00 87.62 105 ALA A CA 1
ATOM 818 C C . ALA A 1 105 ? -14.012 -3.740 -10.699 1.00 87.62 105 ALA A C 1
ATOM 820 O O . ALA A 1 105 ? -15.178 -3.791 -10.324 1.00 87.62 105 ALA A O 1
ATOM 821 N N . ASP A 1 106 ? -13.027 -4.388 -10.072 1.00 88.06 106 ASP A N 1
ATOM 822 C CA . ASP A 1 106 ? -13.197 -5.218 -8.876 1.00 88.06 106 ASP A CA 1
ATOM 823 C C . ASP A 1 106 ? -11.841 -5.371 -8.148 1.00 88.06 106 ASP A C 1
ATOM 825 O O . ASP A 1 106 ? -10.810 -4.842 -8.587 1.00 88.06 106 ASP A O 1
ATOM 829 N N . MET A 1 107 ? -11.813 -6.134 -7.055 1.00 89.25 107 MET A N 1
ATOM 830 C CA . MET A 1 107 ? -10.635 -6.385 -6.220 1.00 89.25 107 MET A CA 1
ATOM 831 C C . MET A 1 107 ? -9.488 -7.101 -6.925 1.00 89.25 107 MET A C 1
ATOM 833 O O . MET A 1 107 ? -8.315 -6.902 -6.590 1.00 89.25 107 MET A O 1
ATOM 837 N N . PHE A 1 108 ? -9.807 -7.968 -7.881 1.00 89.81 108 PHE A N 1
ATOM 838 C CA . PHE A 1 108 ? -8.812 -8.701 -8.647 1.00 89.81 108 PHE A CA 1
ATOM 839 C C . PHE A 1 108 ? -9.358 -9.084 -10.023 1.00 89.81 108 PHE A C 1
ATOM 841 O O . PHE A 1 108 ? -10.566 -9.150 -10.235 1.00 89.81 108 PHE A O 1
ATOM 848 N N . SER A 1 109 ? -8.463 -9.351 -10.973 1.00 86.62 109 SER A N 1
ATOM 849 C CA . SER A 1 109 ? -8.846 -9.686 -12.352 1.00 86.62 109 SER A CA 1
ATOM 850 C C . SER A 1 109 ? -9.260 -11.147 -12.543 1.00 86.62 109 SER A C 1
ATOM 852 O O . SER A 1 109 ? -9.826 -11.499 -13.574 1.00 86.62 109 SER A O 1
ATOM 854 N N . VAL A 1 110 ? -8.970 -12.014 -11.571 1.00 91.00 110 VAL A N 1
ATOM 855 C CA . VAL A 1 110 ? -9.265 -13.449 -11.639 1.00 91.00 110 VAL A CA 1
ATOM 856 C C . VAL A 1 110 ? -10.372 -13.776 -10.646 1.00 91.00 110 VAL A C 1
ATOM 858 O O . VAL A 1 110 ? -10.156 -13.730 -9.434 1.00 91.00 110 VAL A O 1
ATOM 861 N N . GLU A 1 111 ? -11.525 -14.186 -11.176 1.00 90.62 111 GLU A N 1
ATOM 862 C CA . GLU A 1 111 ? -12.778 -14.420 -10.444 1.00 90.62 111 GLU A CA 1
ATOM 863 C C . GLU A 1 111 ? -12.604 -15.265 -9.172 1.00 90.62 111 GLU A C 1
ATOM 865 O O . GLU A 1 111 ? -13.155 -14.941 -8.118 1.00 90.62 111 GLU A O 1
ATOM 870 N N . LYS A 1 112 ? -11.793 -16.330 -9.245 1.00 93.81 112 LYS A N 1
ATOM 871 C CA . LYS A 1 112 ? -11.502 -17.205 -8.100 1.00 93.81 112 LYS A CA 1
ATOM 872 C C . LYS A 1 112 ? -10.962 -16.429 -6.894 1.00 93.81 112 LYS A C 1
ATOM 874 O O . LYS A 1 112 ? -11.326 -16.745 -5.767 1.00 93.81 112 LYS A O 1
ATOM 879 N N . TYR A 1 113 ? -10.078 -15.458 -7.119 1.00 92.88 113 TYR A N 1
ATOM 880 C CA . TYR A 1 113 ? -9.488 -14.662 -6.041 1.00 92.88 113 TYR A CA 1
ATOM 881 C C . TYR A 1 113 ? -10.412 -13.523 -5.629 1.00 92.88 113 TYR A C 1
ATOM 883 O O . TYR A 1 113 ? -10.560 -13.273 -4.439 1.00 92.88 113 TYR A O 1
ATOM 891 N N . THR A 1 114 ? -11.089 -12.897 -6.589 1.00 92.56 114 THR A N 1
ATOM 892 C CA . THR A 1 114 ? -12.048 -11.816 -6.342 1.00 92.56 114 THR A CA 1
ATOM 893 C C . THR A 1 114 ? -13.142 -12.220 -5.358 1.00 92.56 114 THR A C 1
ATOM 895 O O . THR A 1 114 ? -13.373 -11.507 -4.390 1.00 92.56 114 THR A O 1
ATOM 898 N N . LYS A 1 115 ? -13.740 -13.410 -5.519 1.00 93.19 115 LYS A N 1
ATOM 899 C CA . LYS A 1 115 ? -14.759 -13.924 -4.582 1.00 93.19 115 LYS A CA 1
ATOM 900 C C . LYS A 1 115 ? -14.250 -14.000 -3.141 1.00 93.19 115 LYS A C 1
ATOM 902 O O . LYS A 1 115 ? -14.935 -13.575 -2.220 1.00 93.19 115 LYS A O 1
ATOM 907 N N . VAL A 1 116 ? -13.035 -14.518 -2.953 1.00 95.56 116 VAL A N 1
ATOM 908 C CA . VAL A 1 116 ? -12.421 -14.653 -1.623 1.00 95.56 116 VAL A CA 1
ATOM 909 C C . VAL A 1 116 ? -12.061 -13.285 -1.042 1.00 95.5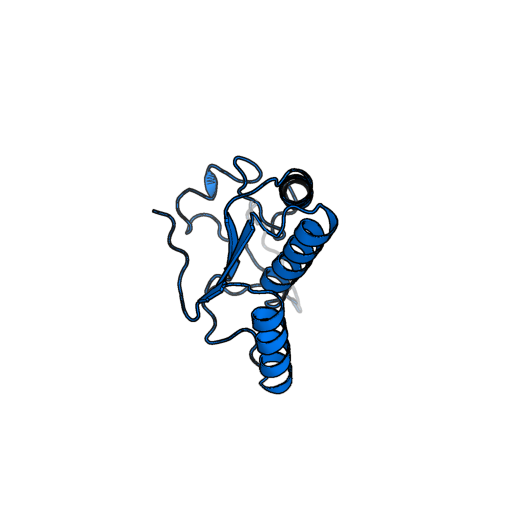6 116 VAL A C 1
ATOM 911 O O . VAL A 1 116 ? -12.290 -13.040 0.137 1.00 95.56 116 VAL A O 1
ATOM 914 N N . LEU A 1 117 ? -11.519 -12.381 -1.860 1.00 95.00 117 LEU A N 1
ATOM 915 C CA . LEU A 1 117 ? -11.136 -11.037 -1.425 1.00 95.00 117 LEU A CA 1
ATOM 916 C C . LEU A 1 117 ? -12.353 -10.191 -1.036 1.00 95.00 117 LEU A C 1
ATOM 918 O O . LEU A 1 117 ? -12.285 -9.479 -0.037 1.00 95.00 117 LEU A O 1
ATOM 922 N N . ASN A 1 118 ? -13.462 -10.321 -1.766 1.00 93.81 118 ASN A N 1
ATOM 923 C CA . ASN A 1 118 ? -14.714 -9.641 -1.441 1.00 93.81 118 ASN A CA 1
ATOM 924 C C . ASN A 1 118 ? -15.316 -10.163 -0.130 1.00 93.81 118 ASN A C 1
ATOM 926 O O . ASN A 1 118 ? -15.717 -9.349 0.697 1.00 93.81 118 ASN A O 1
ATOM 930 N N . GLN A 1 119 ? -15.259 -11.477 0.129 1.00 95.75 119 GLN A N 1
ATOM 931 C CA . GLN A 1 119 ? -15.657 -12.020 1.435 1.00 95.75 119 GLN A CA 1
ATOM 932 C C . GLN A 1 119 ? -14.800 -11.449 2.574 1.00 95.75 119 GLN A C 1
ATOM 934 O O . GLN A 1 119 ? -15.326 -11.015 3.589 1.00 95.75 119 GLN A O 1
ATOM 939 N N . ILE A 1 120 ? -13.475 -11.380 2.393 1.00 95.81 120 ILE A N 1
ATOM 940 C CA . ILE A 1 120 ? -12.563 -10.820 3.405 1.00 95.81 120 ILE A CA 1
ATOM 941 C C . ILE A 1 120 ? -12.887 -9.348 3.703 1.00 95.81 120 ILE A C 1
ATOM 943 O O . ILE A 1 120 ? -12.780 -8.916 4.848 1.00 95.81 120 ILE A O 1
ATOM 947 N N . ILE A 1 121 ? -13.235 -8.567 2.681 1.00 95.56 121 ILE A N 1
ATOM 948 C CA . ILE A 1 121 ? -13.600 -7.151 2.822 1.00 95.56 121 ILE A CA 1
ATOM 949 C C . ILE A 1 121 ? -14.893 -6.999 3.614 1.00 95.56 121 ILE A C 1
ATOM 951 O O . ILE A 1 121 ? -14.946 -6.163 4.517 1.00 95.56 121 ILE A O 1
ATOM 955 N N . GLU A 1 122 ? -15.893 -7.826 3.309 1.00 95.75 122 GLU A N 1
ATOM 956 C CA . GLU A 1 122 ? -17.168 -7.858 4.023 1.00 95.75 122 GLU A CA 1
ATOM 957 C C . GLU A 1 122 ? -16.967 -8.250 5.492 1.00 95.75 122 GLU A C 1
ATOM 959 O O . GLU A 1 122 ? -17.352 -7.496 6.386 1.00 95.75 122 GLU A O 1
ATOM 964 N N . ASP A 1 123 ? -16.252 -9.349 5.749 1.00 96.19 123 ASP A N 1
ATOM 965 C CA . ASP A 1 123 ? -15.969 -9.853 7.100 1.00 96.19 123 ASP A CA 1
ATOM 966 C C . ASP A 1 123 ? -15.211 -8.827 7.960 1.00 96.19 123 ASP A C 1
ATOM 968 O O . ASP A 1 123 ? -15.397 -8.749 9.175 1.00 96.19 123 ASP A O 1
ATOM 972 N N . ARG A 1 124 ? -14.339 -8.028 7.332 1.00 95.69 124 ARG A N 1
ATOM 973 C CA . ARG A 1 124 ? -13.527 -6.996 7.999 1.00 95.69 124 ARG A CA 1
ATOM 974 C C . ARG A 1 124 ? -14.192 -5.623 8.028 1.00 95.69 124 ARG A C 1
ATOM 976 O O . ARG A 1 124 ? -13.592 -4.686 8.557 1.00 95.69 124 ARG A O 1
ATOM 983 N N . GLY A 1 125 ? -15.387 -5.467 7.454 1.00 96.00 125 GLY A N 1
ATOM 984 C CA . GLY A 1 125 ? -16.096 -4.188 7.380 1.00 96.00 125 GLY A CA 1
ATOM 985 C C . GLY A 1 125 ? -15.278 -3.083 6.703 1.00 96.00 125 GLY A C 1
ATOM 986 O O . GLY A 1 125 ? -15.225 -1.959 7.209 1.00 96.00 125 GLY A O 1
ATOM 987 N N . ILE A 1 126 ? -14.573 -3.420 5.621 1.00 97.19 126 ILE A N 1
ATOM 988 C CA . ILE A 1 126 ? -13.808 -2.468 4.808 1.00 97.19 126 ILE A CA 1
ATOM 989 C C . ILE A 1 126 ? -14.737 -1.899 3.731 1.00 97.19 126 I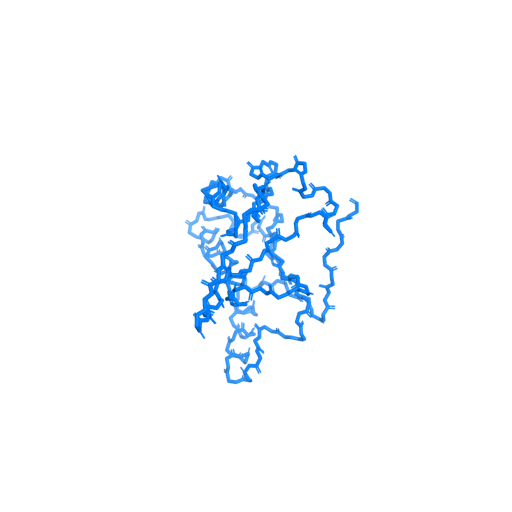LE A C 1
ATOM 991 O O . ILE A 1 126 ? -15.434 -2.639 3.042 1.00 97.19 126 ILE A O 1
ATOM 995 N N . VAL A 1 127 ? -14.736 -0.578 3.559 1.00 95.31 127 VAL A N 1
ATOM 996 C CA . VAL A 1 127 ? -15.548 0.078 2.525 1.00 95.31 127 VAL A CA 1
ATOM 997 C C . VAL A 1 127 ? -14.773 0.102 1.212 1.00 95.31 127 VAL A C 1
ATOM 999 O O . VAL A 1 127 ? -13.672 0.644 1.158 1.00 95.31 127 VAL A O 1
ATOM 1002 N N . CYS A 1 128 ? -15.335 -0.439 0.135 1.00 92.81 128 CYS A N 1
ATOM 1003 C CA . CYS A 1 128 ? -14.695 -0.412 -1.180 1.00 92.81 128 CYS A CA 1
ATOM 1004 C C . CYS A 1 128 ? -15.569 0.266 -2.236 1.00 92.81 128 CYS A C 1
ATOM 1006 O O . CYS A 1 128 ? -16.790 0.125 -2.223 1.00 92.81 128 CYS A O 1
ATOM 1008 N N . ALA A 1 129 ? -14.927 0.978 -3.164 1.00 90.06 129 ALA A N 1
ATOM 1009 C CA . ALA A 1 129 ? -15.579 1.605 -4.310 1.00 90.06 129 ALA A CA 1
ATOM 1010 C C . ALA A 1 129 ? -14.854 1.243 -5.618 1.00 90.06 129 ALA A C 1
ATOM 1012 O O . ALA A 1 129 ? -13.638 1.432 -5.733 1.00 90.06 129 ALA A O 1
ATOM 1013 N N . PHE A 1 130 ? -15.626 0.740 -6.590 1.00 86.44 130 PHE A N 1
ATOM 1014 C CA . PHE A 1 130 ? -15.172 0.311 -7.917 1.00 86.44 130 PHE A CA 1
ATOM 1015 C C . PHE A 1 130 ? -16.173 0.752 -9.005 1.00 86.44 130 PHE A C 1
ATOM 1017 O O . PHE A 1 130 ? -17.375 0.568 -8.803 1.00 86.44 130 PHE A O 1
ATOM 1024 N N . PRO A 1 131 ? -15.727 1.237 -10.181 1.00 81.69 131 PRO A N 1
ATOM 1025 C CA . PRO A 1 131 ? -14.484 1.969 -10.413 1.00 81.69 131 PRO A CA 1
ATOM 1026 C C . PRO A 1 131 ? -14.605 3.402 -9.862 1.00 81.69 131 PRO A C 1
ATOM 1028 O O . PRO A 1 131 ? -15.633 4.063 -10.011 1.00 81.69 131 PRO A O 1
ATOM 1031 N N . THR A 1 132 ? -13.566 3.913 -9.211 1.00 72.88 132 THR A N 1
ATOM 1032 C CA . THR A 1 132 ? -13.515 5.314 -8.765 1.00 72.88 132 THR A CA 1
ATOM 1033 C C . THR A 1 132 ? -12.098 5.846 -8.916 1.00 72.88 132 THR A C 1
ATOM 1035 O O . THR A 1 132 ? -11.153 5.255 -8.394 1.00 72.88 132 THR A O 1
ATOM 1038 N N . GLU A 1 133 ? -11.945 6.967 -9.622 1.00 61.03 133 GLU A N 1
ATOM 1039 C CA . GLU A 1 133 ? -10.680 7.700 -9.656 1.00 61.03 133 GLU A CA 1
ATOM 1040 C C . GLU A 1 133 ? -10.548 8.554 -8.396 1.00 61.03 133 GLU A C 1
ATOM 1042 O O . GLU A 1 133 ? -11.457 9.297 -8.020 1.00 61.03 133 GLU A O 1
ATOM 1047 N N . PHE A 1 134 ? -9.404 8.437 -7.724 1.00 59.88 134 PHE A N 1
ATOM 1048 C CA . PHE A 1 134 ? -9.085 9.287 -6.587 1.00 59.88 134 PHE A CA 1
ATOM 1049 C C . PHE A 1 134 ? -8.590 10.642 -7.103 1.00 59.88 134 PHE A C 1
ATOM 1051 O O . PHE A 1 134 ? -7.413 10.787 -7.427 1.00 59.88 134 PHE A O 1
ATOM 1058 N N . ASN A 1 135 ? -9.490 11.622 -7.167 1.00 54.81 135 ASN A N 1
ATOM 1059 C CA . ASN A 1 135 ? -9.143 13.018 -7.412 1.00 54.81 135 ASN A CA 1
ATOM 1060 C C . ASN A 1 135 ? -9.110 13.750 -6.066 1.00 54.81 135 ASN A C 1
ATOM 1062 O O . ASN A 1 135 ? -10.132 13.890 -5.397 1.00 54.81 135 ASN A O 1
ATOM 1066 N N . SER A 1 136 ? -7.918 14.167 -5.642 1.00 47.94 136 SER A N 1
ATOM 1067 C CA . SER A 1 136 ? -7.734 15.096 -4.524 1.00 47.94 136 SER A CA 1
ATOM 1068 C C . SER A 1 136 ? -8.411 16.429 -4.862 1.00 47.94 136 SER A C 1
ATOM 1070 O O . SER A 1 136 ? -8.135 16.979 -5.930 1.00 47.94 136 SER A O 1
ATOM 1072 N N . TYR A 1 137 ? -9.280 16.923 -3.980 1.00 40.25 137 TYR A N 1
ATOM 1073 C CA . TYR A 1 137 ? -9.818 18.286 -4.055 1.00 40.25 137 TYR A CA 1
ATOM 1074 C C . TYR A 1 137 ? -8.734 19.334 -3.801 1.00 40.25 137 TYR A C 1
ATOM 1076 O O . TYR A 1 137 ? -7.843 19.052 -2.965 1.00 40.25 137 TYR A O 1
#

Secondary structure (DSSP, 8-state):
--S------SS-----------TTSTTTTT-TTBTTB--TT-TTTHHHHHHHHHH--SEEEEEEE-SS--SSTTHHHHHHHHHHHHHHHTT-GGGEEEEEEESSSSS-SSHHHHHHHHHHHHHTT-EEESS------

InterPro domains:
  IPR015904 Sulphide quinone-reductase [PTHR10632] (2-131)
  IPR036188 FAD/NAD(P)-binding domain superfamily [G3DSA:3.50.50.60] (2-28)
  IPR036188 FAD/NAD(P)-binding domain superfamily [G3DSA:3.50.50.60] (29-123)
  IPR036188 FAD/NAD(P)-binding domain superfamily [SSF51905] (27-126)